Protein AF-A0A257TPY9-F1 (afdb_monomer)

Radius of gyration: 15.95 Å; Cα contacts (8 Å, |Δi|>4): 125; chains: 1; bounding box: 52×37×31 Å

Secondary structure (DSSP, 8-state):
-----------EEEEEEEEETTEEEEEEEETTEEEEEEEEEEEE-TTS-EEEEEEEES-HHHHHHHHHHHHH-----

Foldseek 3Di:
DDDDPPPPPFPKDKDWPDDDPFKTWIWIATPVLNQWIKIWIWGQDPVRDIDIDIDIGRDPVVNVVVSVVVVPDPDPD

pLDDT: mean 76.21, std 15.03, range [40.44, 91.19]

Nearest PDB structures (foldseek):
  1bm5-assembly1_A  TM=7.682E-01  e=5.710E+00  Homo sapiens
  5efv-assembly1_A  TM=4.619E-01  e=2.759E+00  Dubowvirus dv11

Sequence (77 aa):
MLSETGCGKPIMKKIIISNARDCFIELIHRDSEPAAWIVRRWTKSLWFKKRVSSHWFSDERQALEFANGIKFGQQRR

Mean predicted aligned error: 9.88 Å

Solvent-accessible surface area (backbone atoms only — not comparable to full-atom values): 4609 Å² total; per-residue (Å²): 136,87,79,75,86,75,79,69,73,70,58,62,53,72,46,77,80,35,86,46,97,46,44,33,30,37,39,39,34,34,65,85,40,80,53,43,24,34,35,36,39,40,34,50,45,99,78,80,49,72,47,76,50,76,45,80,28,68,41,66,65,62,34,50,52,49,53,53,51,55,70,75,46,75,78,78,128

Structure (mmCIF, N/CA/C/O backbone):
data_AF-A0A257TPY9-F1
#
_entry.id   AF-A0A257TPY9-F1
#
loop_
_atom_site.group_PDB
_atom_site.id
_atom_site.type_symbol
_atom_site.label_atom_id
_atom_site.label_alt_id
_atom_site.label_comp_id
_atom_site.label_asym_id
_atom_site.label_entity_id
_atom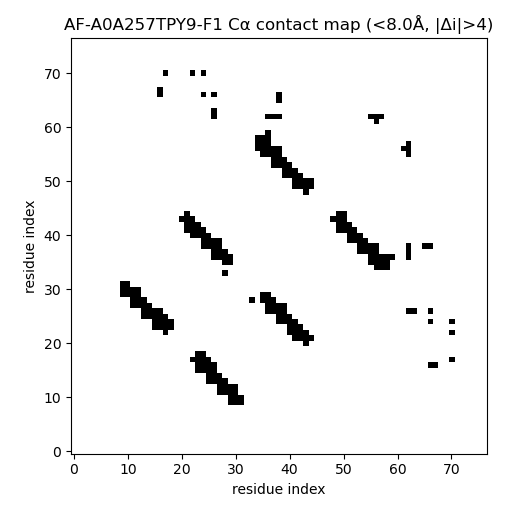_site.label_seq_id
_atom_site.pdbx_PDB_ins_code
_atom_site.Cartn_x
_atom_site.Cartn_y
_atom_site.Cartn_z
_atom_site.occupancy
_atom_site.B_iso_or_equiv
_atom_site.auth_seq_id
_atom_site.auth_comp_id
_atom_site.auth_asym_id
_atom_site.auth_atom_id
_atom_site.pdbx_PDB_model_num
ATOM 1 N N . MET A 1 1 ? 30.608 -27.533 -11.564 1.00 42.03 1 MET A N 1
ATOM 2 C CA . MET A 1 1 ? 30.518 -26.383 -10.641 1.00 42.03 1 MET A CA 1
ATOM 3 C C . MET A 1 1 ? 29.045 -26.131 -10.376 1.00 42.03 1 MET A C 1
ATOM 5 O O . MET A 1 1 ? 28.362 -25.607 -11.242 1.00 42.03 1 MET A O 1
ATOM 9 N N . LEU A 1 2 ? 28.539 -26.636 -9.252 1.00 46.53 2 LEU A N 1
ATOM 10 C CA . LEU A 1 2 ? 27.177 -26.376 -8.788 1.00 46.53 2 LEU A CA 1
ATOM 11 C C . LEU A 1 2 ? 27.247 -25.107 -7.940 1.00 46.53 2 LEU A C 1
ATOM 13 O O . LEU A 1 2 ? 27.696 -25.165 -6.800 1.00 46.53 2 LEU A O 1
ATOM 17 N N . SER A 1 3 ? 26.904 -23.962 -8.526 1.00 48.25 3 SER A N 1
ATOM 18 C CA . SER A 1 3 ? 26.769 -22.722 -7.765 1.00 48.25 3 SER A CA 1
ATOM 19 C C . SER A 1 3 ? 25.424 -22.737 -7.058 1.00 48.25 3 SER A C 1
ATOM 21 O O . SER A 1 3 ? 24.368 -22.874 -7.674 1.00 48.25 3 SER A O 1
ATOM 23 N N . GLU A 1 4 ? 25.522 -22.669 -5.741 1.00 47.09 4 GLU A N 1
ATOM 24 C CA . GLU A 1 4 ? 24.455 -22.778 -4.768 1.00 47.09 4 GLU A CA 1
ATOM 25 C C . GLU A 1 4 ? 23.333 -21.768 -5.036 1.00 47.09 4 GLU A C 1
ATOM 27 O O . GLU A 1 4 ? 23.562 -20.602 -5.361 1.00 47.09 4 GLU A O 1
ATOM 32 N N . THR A 1 5 ? 22.096 -22.235 -4.876 1.00 54.94 5 THR A N 1
ATOM 33 C CA . THR A 1 5 ? 20.874 -21.432 -4.864 1.00 54.94 5 THR A CA 1
ATOM 34 C C . THR A 1 5 ? 20.925 -20.414 -3.728 1.00 54.94 5 THR A C 1
ATOM 36 O O . THR A 1 5 ? 20.425 -20.654 -2.628 1.00 54.94 5 THR A O 1
ATOM 39 N N . GLY A 1 6 ? 21.491 -19.242 -3.998 1.00 50.84 6 GLY A N 1
ATOM 40 C CA . GLY A 1 6 ? 21.176 -18.045 -3.239 1.00 50.84 6 GLY A CA 1
ATOM 41 C C . GLY A 1 6 ? 19.705 -17.730 -3.474 1.00 50.84 6 GLY A C 1
ATOM 42 O O . GLY A 1 6 ? 19.354 -17.135 -4.489 1.00 50.84 6 GLY A O 1
ATOM 43 N 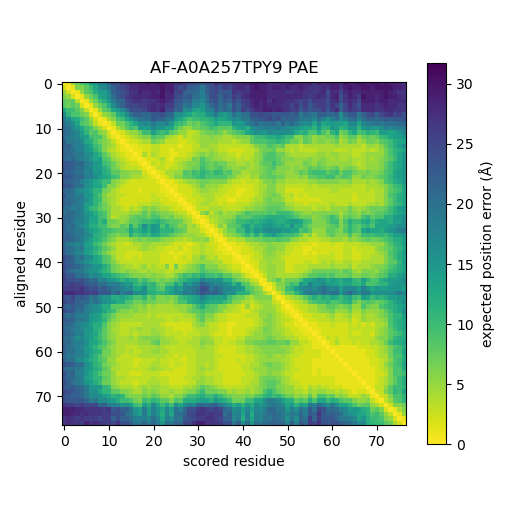N . CYS A 1 7 ? 18.828 -18.154 -2.561 1.00 50.00 7 CYS A N 1
ATOM 44 C CA . CYS A 1 7 ? 17.460 -17.654 -2.482 1.00 50.00 7 CYS A CA 1
ATOM 45 C C . CYS A 1 7 ? 17.552 -16.170 -2.103 1.00 50.00 7 CYS A C 1
ATOM 47 O O . CYS A 1 7 ? 17.476 -15.797 -0.930 1.00 50.00 7 CYS A O 1
ATOM 49 N N . GLY A 1 8 ? 17.846 -15.333 -3.101 1.00 55.44 8 GLY A N 1
ATOM 50 C CA . GLY A 1 8 ? 17.851 -13.889 -2.982 1.00 55.44 8 GLY A CA 1
ATOM 51 C C . GLY A 1 8 ? 16.485 -13.500 -2.456 1.00 55.44 8 GLY A C 1
ATOM 52 O O . GLY A 1 8 ? 15.474 -13.695 -3.130 1.00 55.44 8 GLY A O 1
ATOM 53 N N . LYS A 1 9 ? 16.435 -13.031 -1.206 1.00 56.88 9 LYS A N 1
ATOM 54 C CA . LYS A 1 9 ? 15.194 -12.515 -0.636 1.00 56.88 9 LYS A CA 1
ATOM 55 C C . LYS A 1 9 ? 14.676 -11.468 -1.624 1.00 56.88 9 LYS A C 1
ATOM 57 O O . LYS A 1 9 ? 15.451 -10.572 -1.961 1.00 56.88 9 LYS A O 1
ATOM 62 N N . PRO A 1 10 ? 13.423 -11.572 -2.098 1.00 60.75 10 PRO A N 1
ATOM 63 C CA . PRO A 1 10 ? 12.858 -10.563 -2.975 1.00 60.75 10 PRO A CA 1
ATOM 64 C C . PRO A 1 10 ? 13.056 -9.207 -2.315 1.00 60.75 10 PRO A C 1
ATOM 66 O O . PRO A 1 10 ? 12.589 -8.999 -1.191 1.00 60.75 10 PRO A O 1
ATOM 69 N N . ILE A 1 11 ? 13.776 -8.306 -2.976 1.00 64.25 11 ILE A N 1
ATOM 70 C CA . ILE A 1 11 ? 13.860 -6.927 -2.519 1.00 64.25 11 ILE A CA 1
ATOM 71 C C . ILE A 1 11 ? 12.447 -6.371 -2.707 1.00 64.25 11 ILE A C 1
ATOM 73 O O . ILE A 1 11 ? 11.920 -6.305 -3.815 1.00 64.25 11 ILE A O 1
ATOM 77 N N . MET A 1 12 ? 11.771 -6.093 -1.597 1.00 70.94 12 MET A N 1
ATOM 78 C CA . MET A 1 12 ? 10.436 -5.507 -1.613 1.00 70.94 12 MET A CA 1
ATOM 79 C C . MET A 1 12 ? 10.586 -4.012 -1.383 1.00 70.94 12 MET A C 1
ATOM 81 O O . MET A 1 12 ? 11.010 -3.581 -0.308 1.00 70.94 12 MET A O 1
ATOM 85 N N . LYS A 1 13 ? 10.221 -3.212 -2.381 1.00 80.75 13 LYS A N 1
ATOM 86 C CA . LYS A 1 13 ? 10.117 -1.766 -2.233 1.00 80.75 13 LYS A CA 1
ATOM 87 C C . LYS A 1 13 ? 8.782 -1.461 -1.562 1.00 80.75 13 LYS A C 1
ATOM 89 O O . LYS A 1 13 ? 7.717 -1.741 -2.103 1.00 80.75 13 LYS A O 1
ATOM 94 N N . LYS A 1 14 ? 8.834 -0.900 -0.355 1.00 84.75 14 LYS A N 1
ATOM 95 C CA . LYS A 1 14 ? 7.648 -0.515 0.416 1.00 84.75 14 LYS A CA 1
ATOM 96 C C . LYS A 1 14 ? 7.594 0.997 0.569 1.00 84.75 14 LYS A C 1
ATOM 98 O O . LYS A 1 14 ? 8.524 1.601 1.097 1.00 84.75 14 LYS A O 1
ATOM 103 N N . ILE A 1 15 ? 6.484 1.593 0.153 1.00 87.94 15 ILE A N 1
ATOM 104 C CA . ILE A 1 15 ? 6.213 3.026 0.262 1.00 87.94 15 ILE A CA 1
ATOM 105 C C . ILE A 1 15 ? 5.038 3.213 1.222 1.00 87.94 15 ILE A C 1
ATOM 107 O O . ILE A 1 15 ? 3.970 2.629 1.044 1.00 87.94 15 ILE A O 1
ATOM 111 N N . ILE A 1 16 ? 5.222 4.020 2.265 1.00 88.31 16 ILE A N 1
ATOM 112 C CA . ILE A 1 16 ? 4.155 4.329 3.223 1.00 88.31 16 ILE A CA 1
ATOM 113 C C . ILE A 1 16 ? 3.425 5.582 2.737 1.00 88.31 16 ILE A C 1
ATOM 115 O O . ILE A 1 16 ? 3.985 6.673 2.739 1.00 88.31 16 ILE A O 1
ATOM 119 N N . ILE A 1 17 ? 2.165 5.422 2.333 1.00 87.44 17 ILE A N 1
ATOM 120 C CA . ILE A 1 17 ? 1.319 6.510 1.813 1.00 87.44 17 ILE A CA 1
ATOM 121 C C . ILE A 1 17 ? 0.609 7.250 2.959 1.00 87.44 17 ILE A C 1
ATOM 123 O O . ILE A 1 17 ? 0.359 8.461 2.893 1.00 87.44 17 ILE A O 1
ATOM 127 N N . SER A 1 18 ? 0.277 6.518 4.028 1.00 85.00 18 SER A N 1
ATOM 128 C CA . SER A 1 18 ? -0.319 7.051 5.254 1.00 85.00 18 SER A CA 1
ATOM 129 C C . SER A 1 18 ? 0.112 6.224 6.461 1.00 85.00 18 SER A C 1
ATOM 131 O O . SER A 1 18 ? 0.029 4.998 6.428 1.00 85.00 18 SER A O 1
ATOM 133 N N . ASN A 1 19 ? 0.512 6.894 7.542 1.00 86.06 19 ASN A N 1
ATOM 134 C CA . ASN A 1 19 ? 0.877 6.272 8.819 1.00 86.06 19 ASN A CA 1
ATOM 135 C C . ASN A 1 19 ? 0.010 6.794 9.977 1.00 86.06 19 ASN A C 1
ATOM 137 O O . ASN A 1 19 ? 0.506 7.092 11.062 1.00 86.06 19 ASN A O 1
ATOM 141 N N . ALA A 1 20 ? -1.288 6.984 9.740 1.00 83.81 20 ALA A N 1
ATOM 142 C CA . ALA A 1 20 ? -2.193 7.436 10.790 1.00 83.81 20 ALA A CA 1
ATOM 143 C C . ALA A 1 20 ? -2.532 6.285 11.751 1.00 83.81 20 ALA A C 1
ATOM 145 O O . ALA A 1 20 ? -2.666 5.132 11.334 1.00 83.81 20 ALA A O 1
ATOM 146 N N . ARG A 1 21 ? -2.748 6.610 13.035 1.00 75.12 21 ARG A N 1
ATOM 147 C CA . ARG A 1 21 ? -3.084 5.642 14.101 1.00 75.12 21 ARG A CA 1
ATOM 148 C C . ARG A 1 21 ? -4.294 4.763 13.757 1.00 75.12 21 ARG A C 1
ATOM 150 O O . ARG A 1 21 ? -4.318 3.583 14.120 1.00 75.12 21 ARG A O 1
ATOM 157 N N . ASP A 1 22 ? -5.245 5.335 13.021 1.00 78.62 22 ASP A N 1
ATOM 158 C CA . ASP A 1 22 ? -6.515 4.704 12.654 1.00 78.62 22 ASP A CA 1
ATOM 159 C C . ASP A 1 22 ? -6.584 4.282 11.178 1.00 78.62 22 ASP A C 1
ATOM 161 O O . ASP A 1 22 ? -7.528 3.596 10.779 1.00 78.62 22 ASP A O 1
ATOM 165 N N . CYS A 1 23 ? -5.589 4.660 10.363 1.00 82.75 23 CYS A N 1
ATOM 166 C CA . CYS A 1 23 ? -5.531 4.370 8.929 1.00 82.75 23 CYS A CA 1
ATOM 167 C C . CYS A 1 23 ? -4.076 4.313 8.426 1.00 82.75 23 CYS A C 1
ATOM 169 O O . CYS A 1 23 ? -3.467 5.336 8.088 1.00 82.75 23 CYS A O 1
ATOM 171 N N . PHE A 1 24 ? -3.533 3.100 8.345 1.00 88.12 24 PHE A N 1
ATOM 172 C CA . PHE A 1 24 ? -2.222 2.832 7.761 1.00 88.12 24 PHE A CA 1
ATOM 173 C C . PHE A 1 24 ? -2.392 2.330 6.328 1.00 88.12 24 PHE A C 1
ATOM 175 O O . PHE A 1 24 ? -3.155 1.394 6.087 1.00 88.12 24 PHE A O 1
ATOM 182 N N . ILE A 1 25 ? -1.7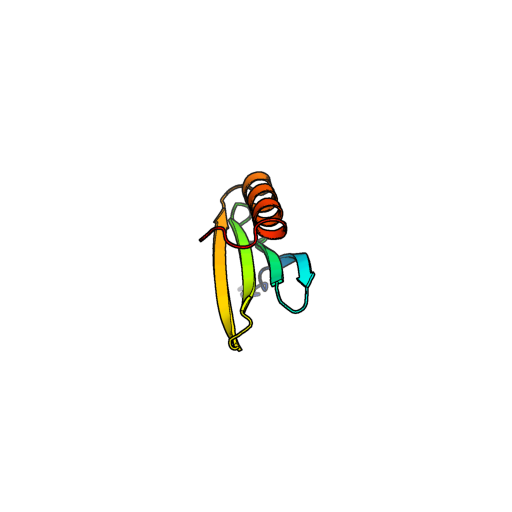05 2.957 5.377 1.00 88.75 25 ILE A N 1
ATOM 183 C CA . ILE A 1 25 ? -1.732 2.587 3.961 1.00 88.75 25 ILE A CA 1
ATOM 184 C C . ILE A 1 25 ? -0.291 2.417 3.498 1.00 88.75 25 ILE A C 1
ATOM 186 O O . ILE A 1 25 ? 0.506 3.356 3.560 1.00 88.75 25 ILE A O 1
ATOM 190 N N . GLU A 1 26 ? 0.025 1.225 3.013 1.00 90.81 2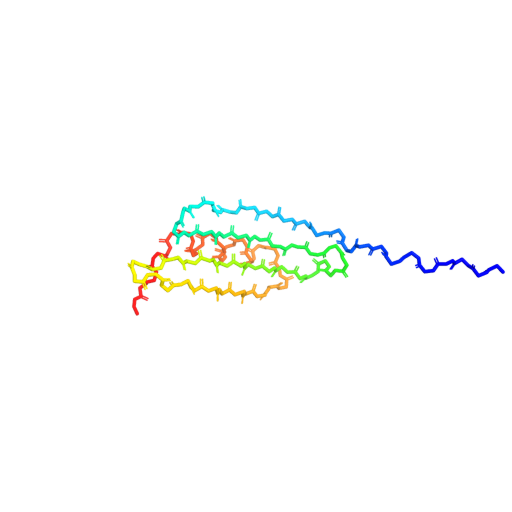6 GLU A N 1
ATOM 191 C CA . GLU A 1 26 ? 1.304 0.893 2.399 1.00 90.81 26 GLU A CA 1
ATOM 192 C C . GLU A 1 26 ? 1.090 0.454 0.952 1.00 90.81 26 GLU A C 1
ATOM 194 O O . GLU A 1 26 ? 0.124 -0.238 0.630 1.00 90.81 26 GLU A O 1
ATOM 199 N N . LEU A 1 27 ? 2.012 0.865 0.096 1.00 89.25 27 LEU A N 1
ATOM 200 C CA . LEU A 1 27 ? 2.169 0.388 -1.262 1.00 89.25 27 LEU A CA 1
ATOM 201 C C . LEU A 1 27 ? 3.402 -0.515 -1.282 1.00 89.25 27 LEU A C 1
ATOM 203 O O . LEU A 1 27 ? 4.480 -0.112 -0.843 1.00 89.25 27 LEU A O 1
ATOM 207 N N . ILE A 1 28 ? 3.234 -1.746 -1.739 1.00 89.44 28 ILE A N 1
ATOM 208 C CA . ILE A 1 28 ? 4.286 -2.755 -1.806 1.00 89.44 28 ILE A CA 1
ATOM 209 C C . ILE A 1 28 ? 4.513 -3.076 -3.278 1.00 89.44 28 ILE A C 1
ATOM 211 O O . ILE A 1 28 ? 3.570 -3.397 -3.997 1.00 89.44 28 ILE A O 1
ATOM 215 N N . HIS A 1 29 ? 5.767 -3.010 -3.699 1.00 85.75 29 HIS A N 1
ATOM 216 C CA . HIS A 1 29 ? 6.236 -3.412 -5.015 1.00 85.75 29 HIS A CA 1
ATOM 217 C C . HIS A 1 29 ? 7.318 -4.470 -4.838 1.00 85.75 29 HIS A C 1
ATOM 219 O O . HIS A 1 29 ? 8.216 -4.324 -4.001 1.00 85.75 29 HIS A O 1
ATOM 225 N N . ARG A 1 30 ? 7.196 -5.577 -5.563 1.00 80.56 30 ARG A N 1
ATOM 226 C CA . ARG A 1 30 ? 8.135 -6.693 -5.466 1.00 80.56 30 ARG A CA 1
ATOM 227 C C . ARG A 1 30 ? 9.045 -6.661 -6.682 1.00 80.56 30 ARG A C 1
ATOM 229 O O . ARG A 1 30 ? 8.563 -6.769 -7.797 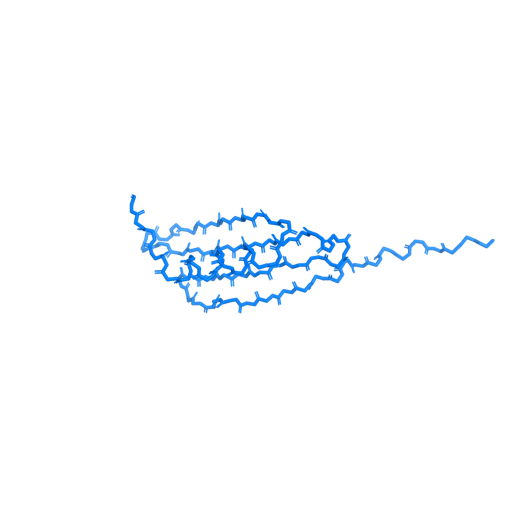1.00 80.56 30 ARG A O 1
ATOM 236 N N . ASP A 1 31 ? 10.355 -6.595 -6.470 1.00 74.25 31 ASP A N 1
ATOM 237 C CA . ASP A 1 31 ? 11.316 -6.546 -7.581 1.00 74.25 31 ASP A CA 1
ATOM 238 C C . ASP A 1 31 ? 11.263 -7.823 -8.446 1.00 74.25 31 ASP A C 1
ATOM 240 O O . ASP A 1 31 ? 11.361 -7.778 -9.666 1.00 74.25 31 ASP A O 1
ATOM 244 N N . SER A 1 32 ? 10.969 -8.967 -7.815 1.00 75.75 32 SER A N 1
ATOM 245 C CA . SER A 1 32 ? 10.751 -10.252 -8.500 1.00 75.75 32 SER A CA 1
ATOM 246 C C . SER A 1 32 ? 9.484 -10.301 -9.363 1.00 75.75 32 SER A C 1
ATOM 248 O O . SER A 1 32 ? 9.350 -11.199 -10.186 1.00 75.75 32 SER A O 1
ATOM 250 N N . GLU A 1 33 ? 8.541 -9.383 -9.150 1.00 74.56 33 GLU A N 1
ATOM 251 C CA . GLU A 1 33 ? 7.280 -9.285 -9.888 1.00 74.56 33 GLU A CA 1
ATOM 252 C C . GLU A 1 33 ? 7.052 -7.804 -10.225 1.00 74.56 33 GLU A C 1
ATOM 254 O O . GLU A 1 33 ? 6.212 -7.150 -9.605 1.00 74.56 33 GLU A O 1
ATOM 259 N N . PRO A 1 34 ? 7.811 -7.241 -11.186 1.00 68.44 34 PRO A N 1
ATOM 260 C CA . PRO A 1 34 ? 7.834 -5.798 -11.431 1.00 68.44 34 PRO A CA 1
ATOM 261 C C . PRO A 1 34 ? 6.468 -5.244 -11.854 1.00 68.44 34 PRO A C 1
ATOM 263 O O . PRO A 1 34 ? 6.207 -4.054 -11.692 1.00 68.44 34 PRO A O 1
ATOM 266 N N . ALA A 1 35 ? 5.592 -6.120 -12.348 1.00 76.19 35 ALA A N 1
ATOM 267 C CA . ALA A 1 35 ? 4.218 -5.824 -12.710 1.00 76.19 35 ALA A CA 1
ATOM 268 C C . ALA A 1 35 ? 3.228 -5.959 -11.540 1.00 76.19 35 ALA A C 1
ATOM 270 O O . ALA A 1 35 ? 2.038 -5.884 -11.785 1.00 76.19 35 ALA A O 1
ATOM 271 N N . ALA A 1 36 ? 3.646 -6.208 -10.295 1.00 81.88 36 ALA A N 1
ATOM 272 C CA . ALA A 1 36 ? 2.732 -6.399 -9.168 1.00 81.88 36 ALA A CA 1
ATOM 273 C C . ALA A 1 36 ? 2.866 -5.274 -8.135 1.00 81.88 36 ALA A C 1
ATOM 275 O O . ALA A 1 36 ? 3.878 -5.137 -7.442 1.00 81.88 36 ALA A O 1
ATOM 276 N N . TRP A 1 37 ? 1.790 -4.503 -7.993 1.00 88.44 37 TRP A N 1
ATOM 277 C CA . TRP A 1 37 ? 1.648 -3.429 -7.018 1.00 88.44 37 TRP A CA 1
ATOM 278 C C . TRP A 1 37 ? 0.541 -3.767 -6.029 1.00 88.44 37 TRP A C 1
ATOM 280 O O . TRP A 1 37 ? -0.608 -3.984 -6.410 1.00 88.44 37 TRP A O 1
ATOM 290 N N . ILE A 1 38 ? 0.870 -3.807 -4.741 1.00 87.44 38 ILE A N 1
ATOM 291 C CA . ILE A 1 38 ? -0.072 -4.182 -3.687 1.00 87.44 38 ILE A CA 1
ATOM 292 C C . ILE A 1 38 ? -0.329 -2.968 -2.807 1.00 87.44 38 ILE A C 1
ATOM 294 O O . ILE A 1 38 ? 0.558 -2.498 -2.098 1.00 87.44 38 ILE A O 1
ATOM 298 N N . VAL A 1 39 ? -1.567 -2.488 -2.800 1.00 89.06 39 VAL A N 1
ATOM 299 C CA . VAL A 1 39 ? -2.026 -1.475 -1.850 1.00 89.06 39 VAL A CA 1
ATOM 300 C C . VAL A 1 39 ? -2.647 -2.186 -0.665 1.00 89.06 39 VAL A C 1
ATOM 302 O O . VAL A 1 39 ? -3.709 -2.806 -0.780 1.00 89.06 39 VAL A O 1
ATOM 305 N N . ARG A 1 40 ? -2.012 -2.077 0.497 1.00 88.94 40 ARG A N 1
ATOM 306 C CA . ARG A 1 40 ? -2.533 -2.634 1.739 1.00 88.94 40 ARG A CA 1
ATOM 307 C C . ARG A 1 40 ? -2.973 -1.520 2.670 1.00 88.94 40 ARG A C 1
ATOM 309 O O . ARG A 1 40 ? -2.215 -0.611 2.999 1.00 88.94 40 ARG A O 1
ATOM 316 N N . ARG A 1 41 ? -4.222 -1.609 3.113 1.00 88.88 41 ARG A N 1
ATOM 317 C CA . ARG A 1 41 ? -4.848 -0.670 4.037 1.00 88.88 41 ARG A CA 1
ATOM 318 C C . ARG A 1 41 ? -5.193 -1.383 5.328 1.00 88.88 41 ARG A C 1
ATOM 320 O O . ARG A 1 41 ? -5.731 -2.488 5.339 1.00 88.88 41 ARG A O 1
ATOM 327 N N . TRP A 1 42 ? -4.928 -0.698 6.423 1.00 85.88 42 TRP A N 1
ATOM 328 C CA . TRP A 1 42 ? -5.252 -1.131 7.761 1.00 85.88 42 TRP A CA 1
ATOM 329 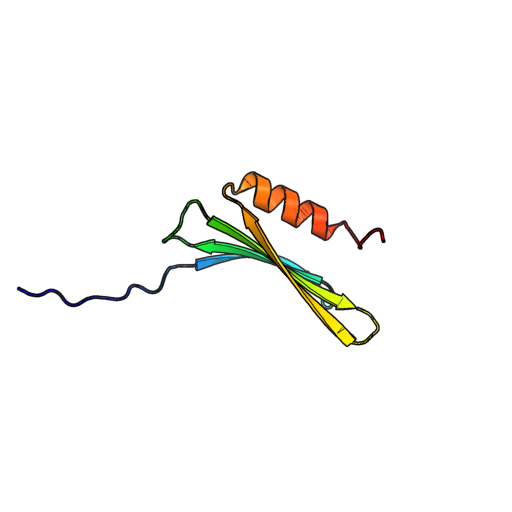C C . TRP A 1 42 ? -6.049 -0.020 8.420 1.00 85.88 42 TRP A C 1
ATOM 331 O O . TRP A 1 42 ? -5.529 1.074 8.628 1.00 85.88 42 TRP A O 1
ATOM 341 N N . THR A 1 43 ? -7.303 -0.293 8.755 1.00 83.38 43 THR A N 1
ATOM 342 C CA . THR A 1 43 ? -8.143 0.658 9.480 1.00 83.38 43 THR A CA 1
ATOM 343 C C . THR A 1 43 ? -8.527 0.106 10.836 1.00 83.38 43 THR A C 1
ATOM 345 O O . THR A 1 43 ? -8.865 -1.073 10.979 1.00 83.38 43 THR A O 1
ATOM 348 N N . LYS A 1 44 ? -8.474 0.962 11.854 1.00 76.75 44 LYS A N 1
ATOM 349 C CA . LYS A 1 44 ? -9.074 0.682 13.158 1.00 76.75 44 LYS A CA 1
ATOM 350 C C . LYS A 1 44 ? -10.387 1.440 13.220 1.00 76.75 44 LYS A C 1
ATOM 352 O O . LYS A 1 44 ? -10.408 2.659 13.118 1.00 76.75 44 LYS A O 1
ATOM 357 N N . SER A 1 45 ? -11.495 0.715 13.330 1.00 70.38 45 SER A N 1
ATOM 358 C CA . SER A 1 45 ? -12.774 1.345 13.663 1.00 70.38 45 SER A CA 1
ATOM 359 C C . SER A 1 45 ? -12.862 1.575 15.173 1.00 70.38 45 SER A C 1
ATOM 361 O O . SER A 1 45 ? -12.283 0.806 15.940 1.00 70.38 45 SER A O 1
ATOM 363 N N . LEU A 1 46 ? -13.640 2.584 15.588 1.00 65.19 46 LEU A N 1
ATOM 364 C CA . LEU A 1 46 ? -13.906 2.979 16.988 1.00 65.19 46 LEU A CA 1
ATOM 365 C C . LEU A 1 46 ? -14.363 1.821 17.902 1.00 65.19 46 LEU A C 1
ATOM 367 O O . LEU A 1 46 ? -14.280 1.916 19.118 1.00 65.19 46 LEU A O 1
ATOM 371 N N . TRP A 1 47 ? -14.793 0.704 17.315 1.00 62.50 47 TRP A N 1
ATOM 372 C CA . TRP A 1 47 ? -15.186 -0.534 17.990 1.00 62.50 47 TRP A CA 1
ATOM 373 C C . TRP A 1 47 ? -14.089 -1.614 17.984 1.00 62.50 47 TRP A C 1
ATOM 375 O O . TRP A 1 47 ? -14.383 -2.788 17.778 1.00 62.50 47 TRP A O 1
ATOM 385 N N . PHE A 1 48 ? -12.814 -1.229 18.119 1.00 62.53 48 PHE A N 1
ATOM 386 C CA . PHE A 1 48 ? -11.626 -2.110 18.187 1.00 62.53 48 PHE A CA 1
ATOM 387 C C . PHE A 1 48 ? -11.444 -3.131 17.043 1.00 62.53 48 PHE A C 1
ATOM 389 O O . PHE A 1 48 ? -10.465 -3.878 17.016 1.00 62.53 48 PHE A O 1
ATOM 396 N N . LYS A 1 49 ? -12.336 -3.157 16.049 1.00 69.12 49 LYS A N 1
ATOM 397 C CA . LYS A 1 49 ? -12.248 -4.042 14.893 1.00 69.12 49 LYS A CA 1
ATOM 398 C C . LYS A 1 49 ? -11.235 -3.468 13.913 1.00 69.12 49 LYS A C 1
ATOM 400 O O . LYS A 1 49 ? -11.453 -2.429 13.285 1.00 69.12 49 LYS A O 1
ATOM 405 N N . LYS A 1 50 ? -10.113 -4.171 13.805 1.00 77.25 50 LYS A N 1
ATOM 406 C CA . LYS A 1 50 ? -9.079 -3.946 12.800 1.00 77.25 50 LYS A CA 1
ATOM 407 C C . LYS A 1 50 ? -9.543 -4.568 11.483 1.00 77.25 50 LYS A C 1
ATOM 409 O O . LYS A 1 50 ? -9.738 -5.778 11.415 1.00 77.25 50 LYS A O 1
ATOM 414 N N . ARG A 1 51 ? -9.720 -3.753 10.444 1.00 81.06 51 ARG A N 1
ATOM 415 C CA . ARG A 1 51 ? -9.970 -4.221 9.076 1.00 81.06 51 ARG A CA 1
ATOM 416 C C . ARG A 1 51 ? -8.686 -4.097 8.272 1.00 81.06 51 ARG A C 1
ATOM 418 O O . ARG A 1 51 ? -8.046 -3.048 8.276 1.00 81.06 51 ARG A O 1
ATOM 425 N N . VAL A 1 52 ? -8.30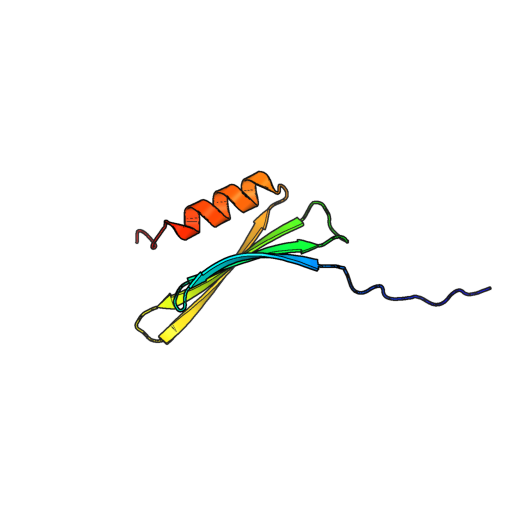8 -5.185 7.614 1.00 85.44 52 VAL A N 1
ATOM 426 C CA . VAL A 1 52 ? -7.171 -5.229 6.694 1.00 85.44 52 VAL A CA 1
ATOM 427 C C . VAL A 1 52 ? -7.731 -5.500 5.312 1.00 85.44 52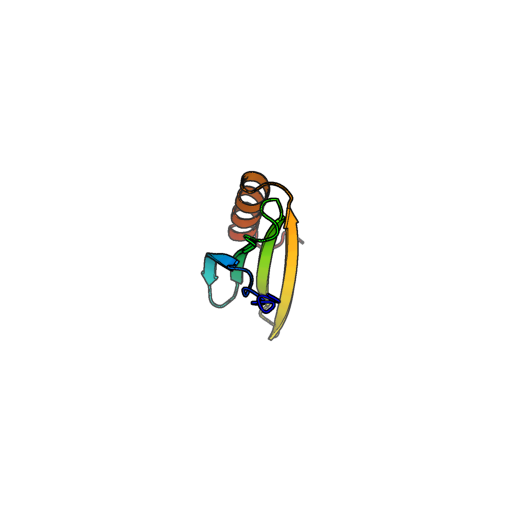 VAL A C 1
ATOM 429 O O . VAL A 1 52 ? -8.503 -6.441 5.148 1.00 85.44 52 VAL A O 1
ATOM 432 N N . SER A 1 53 ? -7.362 -4.682 4.336 1.00 88.12 53 SER A N 1
ATOM 433 C CA . SER A 1 53 ? -7.676 -4.925 2.933 1.00 88.12 53 SER A CA 1
ATOM 434 C C . SER A 1 53 ? -6.410 -4.832 2.096 1.00 88.12 53 SER A C 1
ATOM 436 O O . SER A 1 53 ? -5.545 -3.994 2.352 1.00 88.12 53 SER A O 1
ATOM 438 N N . SER A 1 54 ? -6.308 -5.711 1.105 1.00 90.00 54 SER A N 1
ATOM 439 C CA . SER A 1 54 ? -5.196 -5.764 0.160 1.00 90.00 54 SER A CA 1
ATOM 440 C C . SER A 1 54 ? -5.774 -5.746 -1.246 1.00 90.00 54 SER A C 1
ATOM 442 O O . SER A 1 54 ? -6.645 -6.555 -1.552 1.00 90.00 54 SER A O 1
ATOM 444 N N . HIS A 1 55 ? -5.297 -4.827 -2.076 1.00 89.88 55 HIS A N 1
ATOM 445 C CA . HIS A 1 55 ? -5.692 -4.701 -3.475 1.00 89.88 55 HIS A CA 1
ATOM 446 C C . HIS A 1 55 ? -4.451 -4.823 -4.343 1.00 89.88 55 HIS A C 1
ATOM 448 O O . HIS A 1 55 ? -3.411 -4.256 -4.008 1.00 89.88 55 HIS A O 1
ATOM 454 N N . TRP A 1 56 ? -4.571 -5.588 -5.419 1.00 91.19 56 TRP A N 1
ATOM 455 C CA . TRP A 1 56 ? -3.480 -5.907 -6.325 1.00 91.19 56 TRP A CA 1
ATOM 456 C C . TRP A 1 56 ? -3.722 -5.191 -7.644 1.00 91.19 56 TRP A C 1
ATOM 458 O O . TRP A 1 56 ? -4.844 -5.181 -8.147 1.00 91.19 56 TRP A O 1
ATOM 468 N N . PHE A 1 57 ? -2.668 -4.605 -8.185 1.00 90.00 57 PHE A N 1
ATOM 469 C CA . PHE A 1 57 ? -2.689 -3.845 -9.420 1.00 90.00 57 PHE A CA 1
ATOM 470 C C . PHE A 1 57 ? -1.508 -4.259 -10.277 1.00 90.00 57 PHE A C 1
ATOM 472 O O . PHE A 1 57 ? -0.437 -4.577 -9.757 1.00 90.00 57 PHE A O 1
ATOM 479 N N . SER A 1 58 ? -1.714 -4.220 -11.590 1.00 88.69 58 SER A N 1
ATOM 480 C CA . SER A 1 58 ? -0.641 -4.479 -12.547 1.00 88.69 58 SER A CA 1
ATOM 481 C C . SER A 1 58 ? 0.169 -3.232 -12.909 1.00 88.69 58 SER A C 1
ATOM 483 O O . SER A 1 58 ? 1.215 -3.327 -13.544 1.00 88.69 58 SER A O 1
ATOM 485 N N . ASP A 1 59 ? -0.321 -2.063 -12.500 1.00 88.25 59 ASP A N 1
ATOM 486 C CA . ASP A 1 59 ? 0.202 -0.755 -12.869 1.00 88.25 59 ASP A CA 1
ATOM 487 C C . ASP A 1 59 ? 0.417 0.123 -11.626 1.00 88.25 59 ASP A C 1
ATOM 489 O O . ASP A 1 59 ? -0.441 0.199 -10.738 1.00 88.25 59 ASP A O 1
ATOM 493 N N . GLU A 1 60 ? 1.572 0.795 -11.572 1.00 86.81 60 GLU A N 1
ATOM 494 C CA . GLU A 1 60 ? 1.958 1.662 -10.451 1.00 86.81 60 GLU A CA 1
ATOM 495 C C . GLU A 1 60 ? 0.989 2.827 -10.297 1.00 86.81 60 GLU A C 1
ATOM 497 O O . GLU A 1 60 ? 0.573 3.160 -9.185 1.00 86.81 60 GLU A O 1
ATOM 502 N N . ARG A 1 61 ? 0.624 3.453 -11.418 1.00 89.44 61 ARG A N 1
ATOM 503 C CA . ARG A 1 61 ? -0.204 4.651 -11.420 1.00 89.44 61 ARG A CA 1
ATOM 504 C C . ARG A 1 61 ? -1.602 4.327 -10.908 1.00 89.44 61 ARG A C 1
ATOM 506 O O . ARG A 1 61 ? -2.084 5.044 -10.036 1.00 89.44 61 ARG A O 1
ATOM 513 N N . GLN A 1 62 ? -2.203 3.221 -11.347 1.00 90.25 62 GLN A N 1
ATOM 514 C CA . GLN A 1 62 ? -3.483 2.739 -10.819 1.00 90.25 62 GLN A CA 1
ATOM 515 C C . GLN A 1 62 ? -3.413 2.444 -9.317 1.00 90.25 62 GLN A C 1
ATOM 517 O O . GLN A 1 62 ? -4.304 2.841 -8.561 1.00 90.25 62 GLN A O 1
ATOM 522 N N . ALA A 1 63 ? -2.344 1.783 -8.864 1.00 90.19 63 ALA A N 1
ATOM 523 C CA . ALA A 1 63 ? -2.149 1.491 -7.449 1.00 90.19 63 ALA A CA 1
ATOM 524 C C . ALA A 1 63 ? -2.028 2.777 -6.616 1.00 90.19 63 ALA A C 1
ATOM 526 O O . ALA A 1 63 ? -2.622 2.893 -5.541 1.00 90.19 63 ALA A O 1
ATOM 527 N N . LEU A 1 64 ? -1.288 3.766 -7.121 1.00 88.31 64 LEU A N 1
ATOM 528 C CA . LEU A 1 64 ? -1.074 5.049 -6.465 1.00 88.31 64 LEU A CA 1
ATOM 529 C C . LEU A 1 64 ? -2.349 5.905 -6.448 1.00 88.31 64 LEU A C 1
ATOM 531 O O . LEU A 1 64 ? -2.691 6.471 -5.408 1.00 88.31 64 LEU A O 1
ATOM 535 N N . GLU A 1 65 ? -3.077 5.979 -7.564 1.00 90.56 65 GLU A N 1
ATOM 536 C CA . GLU A 1 65 ? -4.376 6.656 -7.665 1.00 90.56 65 GLU A CA 1
ATOM 537 C C . GLU A 1 65 ? -5.379 6.042 -6.678 1.00 90.56 65 GLU A C 1
ATOM 539 O O . GLU A 1 65 ? -6.021 6.771 -5.915 1.00 90.56 65 GLU A O 1
ATOM 544 N N . PHE A 1 66 ? -5.440 4.709 -6.590 1.00 89.56 66 PHE A N 1
ATOM 545 C CA . PHE A 1 66 ? -6.275 4.014 -5.611 1.00 89.56 66 PHE A CA 1
ATOM 546 C C . PHE A 1 66 ? -5.845 4.300 -4.164 1.00 89.56 66 PHE A C 1
ATOM 548 O O . PHE A 1 66 ? -6.681 4.653 -3.329 1.00 89.56 66 PHE A O 1
ATOM 555 N N . ALA A 1 67 ? -4.548 4.185 -3.854 1.00 88.88 67 ALA A N 1
ATOM 556 C CA . ALA A 1 67 ? -4.005 4.441 -2.518 1.00 88.88 67 ALA A CA 1
ATOM 557 C C . ALA A 1 67 ? -4.277 5.880 -2.047 1.00 88.88 67 ALA A C 1
ATOM 559 O O . ALA A 1 67 ? -4.613 6.105 -0.880 1.00 88.88 67 ALA A O 1
ATOM 560 N N . ASN A 1 68 ? -4.185 6.851 -2.956 1.00 87.50 68 ASN A N 1
ATOM 561 C CA . ASN A 1 68 ? -4.544 8.238 -2.682 1.00 87.50 68 ASN A CA 1
ATOM 562 C C . ASN A 1 68 ? -6.061 8.414 -2.532 1.00 87.50 68 ASN A C 1
ATOM 564 O O . ASN A 1 68 ? -6.499 9.082 -1.598 1.00 87.50 68 ASN A O 1
ATOM 568 N N . GLY A 1 69 ? -6.881 7.760 -3.358 1.00 85.31 69 GLY A N 1
ATOM 569 C CA . GLY A 1 69 ? -8.342 7.799 -3.234 1.00 85.31 69 GLY A CA 1
ATOM 570 C C . GLY A 1 69 ? -8.840 7.293 -1.874 1.00 85.31 69 GLY A C 1
ATOM 571 O O . GLY A 1 69 ? -9.660 7.939 -1.217 1.00 85.31 69 GLY A O 1
ATOM 572 N N . ILE A 1 70 ? -8.288 6.182 -1.378 1.00 83.94 70 ILE A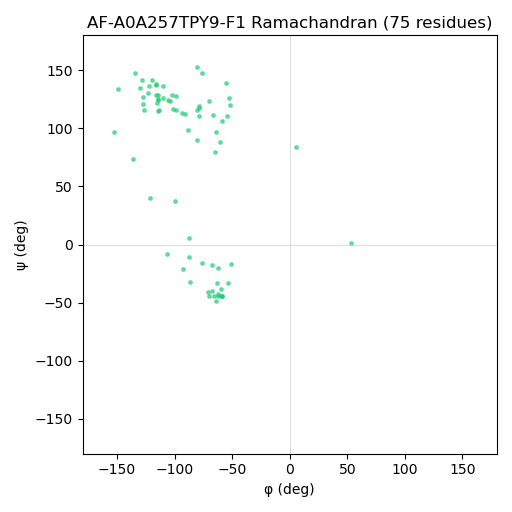 N 1
ATOM 573 C CA . ILE A 1 70 ? -8.672 5.614 -0.072 1.00 83.94 70 ILE A CA 1
ATOM 574 C C . ILE A 1 70 ? -8.092 6.378 1.129 1.00 83.94 70 ILE A C 1
ATOM 576 O O . ILE A 1 70 ? -8.576 6.185 2.248 1.00 83.94 70 ILE A O 1
ATOM 580 N N . LYS A 1 71 ? -7.082 7.237 0.920 1.00 73.50 71 LYS A N 1
ATOM 581 C CA . LYS A 1 71 ? -6.533 8.138 1.949 1.00 73.50 71 LYS A CA 1
ATOM 582 C C . LYS A 1 71 ? -7.551 9.207 2.347 1.00 73.50 71 LYS A C 1
ATOM 584 O O . LYS A 1 71 ? -7.692 9.490 3.533 1.00 73.50 71 LYS A O 1
ATOM 589 N N . PHE A 1 72 ? -8.284 9.745 1.371 1.00 65.38 72 PHE A N 1
ATOM 590 C CA . PHE A 1 72 ? -9.324 10.762 1.581 1.00 65.38 72 PHE A CA 1
ATOM 591 C C . PHE A 1 72 ? -10.725 10.154 1.770 1.00 65.38 72 PHE A C 1
ATOM 593 O O . PHE A 1 72 ? -11.602 10.771 2.372 1.00 65.38 72 PHE A O 1
ATOM 600 N N . GLY A 1 73 ? -10.930 8.914 1.319 1.00 55.38 73 GLY A N 1
ATOM 601 C CA . GLY A 1 73 ? -12.155 8.151 1.528 1.00 55.38 73 GLY A CA 1
ATOM 602 C C . GLY A 1 73 ? -12.235 7.505 2.915 1.00 55.38 73 GLY A C 1
ATOM 603 O O . GLY A 1 73 ? -11.901 6.323 3.098 1.00 55.38 73 GLY A O 1
ATOM 604 N N . GLN A 1 74 ? -12.795 8.229 3.889 1.00 52.69 74 GLN A N 1
ATOM 605 C CA . GLN A 1 74 ? -13.698 7.566 4.828 1.00 52.69 74 GLN A CA 1
ATOM 606 C C . GLN A 1 74 ? -14.832 6.961 3.999 1.00 52.69 74 GLN A C 1
ATOM 608 O O . GLN A 1 74 ? -15.656 7.680 3.448 1.00 52.69 74 GLN A O 1
ATOM 613 N N . GLN A 1 75 ? -14.791 5.637 3.863 1.00 46.72 75 GLN A N 1
ATOM 614 C CA . GLN A 1 75 ? -15.933 4.733 3.774 1.00 46.72 75 GLN A CA 1
ATOM 615 C C . GLN A 1 75 ? -17.292 5.462 3.726 1.00 46.72 75 GLN A C 1
ATOM 617 O O . GLN A 1 75 ? -17.938 5.638 4.759 1.00 46.72 75 GLN A O 1
ATOM 622 N N . ARG A 1 76 ? -17.728 5.900 2.533 1.00 42.69 76 ARG A N 1
ATOM 623 C CA . ARG A 1 76 ? -19.158 6.126 2.314 1.00 42.69 76 ARG A CA 1
ATOM 624 C C . ARG A 1 76 ? -19.798 4.738 2.302 1.00 42.69 76 ARG A C 1
ATOM 626 O O . ARG A 1 76 ? -19.284 3.835 1.648 1.00 42.69 76 ARG A O 1
ATOM 633 N N . ARG A 1 77 ? -20.770 4.605 3.201 1.00 40.44 77 ARG A N 1
ATOM 634 C CA . ARG A 1 77 ? -21.470 3.391 3.628 1.00 40.44 77 ARG A CA 1
ATOM 635 C C . ARG A 1 77 ? -21.973 2.545 2.473 1.00 40.44 77 ARG A C 1
ATOM 637 O O . ARG A 1 77 ? -22.433 3.153 1.486 1.00 40.44 77 ARG A O 1
#